Protein AF-A0A811ZLT8-F1 (afdb_monomer)

pLDDT: mean 85.27, std 7.58, range [57.03, 94.0]

Radius of gyration: 16.05 Å; Cα contacts (8 Å, |Δi|>4): 121; chains: 1; bounding box: 34×19×41 Å

Secondary structure (DSSP, 8-state):
-EEE-SEEEEEETTTTEEEEEEEEEPPP-PPPTT-TTHHHHHHS--SSEEEEEEEEESSTT---EEEEEEEESSEEESPPP-

Nearest PDB structures (foldseek):
  4uje-assembly1_Co  TM=7.586E-01  e=7.608E-09  Oryctolagus cuniculus
  6xu8-assembly1_Co  TM=7.568E-01  e=3.946E-07  Drosophila melanogaster
  4v8p-assembly4_HC  TM=7.238E-01  e=5.170E-06  Tetrahymena thermophila
  8hky-assembly1_L44E  TM=7.028E-01  e=6.984E-04  Sulfolobus acidocaldarius DSM 639
  4v6u-assembly1_Bj  TM=6.028E-01  e=4.738E-03  Pyrococcus furiosus DSM 3638

Sequence (82 aa):
MVNVSKTHGIFCKKYRKHQPHKVTQYKKGKDSLYAQGKWHYDRKLKTSKKIVLRLEYFEPNCRSKKMLAIRCKHFELGGRAK

InterPro domains:
  IPR000552 Large ribosomal subunit protein eL42 [PF00935] (17-46)
  IPR000552 Large ribosomal subunit protein eL42 [PTHR10369] (1-80)
  IPR011332 Zinc-binding ribosomal protein [SSF57829] (2-78)
  IPR053708 Eukaryotic Ribosomal Large Subunit eL42 [G3DSA:3.10.450.80] (1-44)
  IPR053708 Eukaryotic Ribosomal Large Subunit eL42 [G3DSA:3.10.450.80] (45-82)

Structure (mmCIF, N/CA/C/O backbone):
data_AF-A0A811ZLT8-F1
#
_entry.id   AF-A0A811ZLT8-F1
#
loop_
_atom_site.group_PDB
_atom_site.id
_atom_site.type_symbol
_atom_site.label_atom_id
_atom_site.label_alt_id
_atom_site.label_comp_id
_atom_site.label_asym_id
_atom_site.label_entity_id
_atom_site.label_seq_id
_atom_site.pdbx_PDB_ins_code
_atom_site.Cartn_x
_atom_site.Cartn_y
_atom_site.Cartn_z
_atom_site.occupancy
_atom_site.B_iso_or_equiv
_atom_site.auth_seq_id
_atom_site.auth_comp_id
_atom_site.auth_asym_id
_atom_site.auth_atom_id
_atom_site.pdbx_PDB_model_num
ATOM 1 N N . MET A 1 1 ? -15.765 8.847 -3.628 1.00 77.88 1 MET A N 1
ATOM 2 C CA . MET A 1 1 ? -15.374 7.485 -4.048 1.00 77.88 1 MET A CA 1
ATOM 3 C C . MET A 1 1 ? -14.055 7.606 -4.792 1.00 77.88 1 MET A C 1
ATOM 5 O O . MET A 1 1 ? -13.954 8.527 -5.590 1.00 77.88 1 MET A O 1
ATOM 9 N N . VAL A 1 2 ? -13.040 6.796 -4.480 1.00 87.69 2 VAL A N 1
ATOM 10 C CA . VAL A 1 2 ? -11.730 6.853 -5.159 1.00 87.69 2 VAL A CA 1
ATOM 11 C C . VAL A 1 2 ? -11.529 5.561 -5.942 1.00 87.69 2 VAL A C 1
ATOM 13 O O . VAL A 1 2 ? -11.526 4.493 -5.337 1.00 87.69 2 VAL A O 1
ATOM 16 N N . ASN A 1 3 ? -11.359 5.668 -7.259 1.00 87.81 3 ASN A N 1
ATOM 17 C CA . ASN A 1 3 ? -11.000 4.548 -8.127 1.00 87.81 3 ASN A CA 1
ATOM 18 C C . ASN A 1 3 ? -9.511 4.645 -8.487 1.00 87.81 3 ASN A C 1
ATOM 20 O O . ASN A 1 3 ? -9.028 5.728 -8.817 1.00 87.81 3 ASN A O 1
ATOM 24 N N . VAL A 1 4 ? -8.785 3.530 -8.414 1.00 88.12 4 VAL A N 1
ATOM 25 C CA . VAL A 1 4 ? -7.376 3.444 -8.830 1.00 88.12 4 VAL A CA 1
ATOM 26 C C . VAL A 1 4 ? -7.209 2.324 -9.849 1.00 88.12 4 VAL A C 1
ATOM 28 O O . VAL A 1 4 ? -7.720 1.222 -9.658 1.00 88.12 4 VAL A O 1
ATOM 31 N N . SER A 1 5 ? -6.474 2.589 -10.929 1.00 89.12 5 SER A N 1
ATOM 32 C CA . SER A 1 5 ? -6.171 1.594 -11.960 1.00 89.12 5 SER A CA 1
ATOM 33 C C . SER A 1 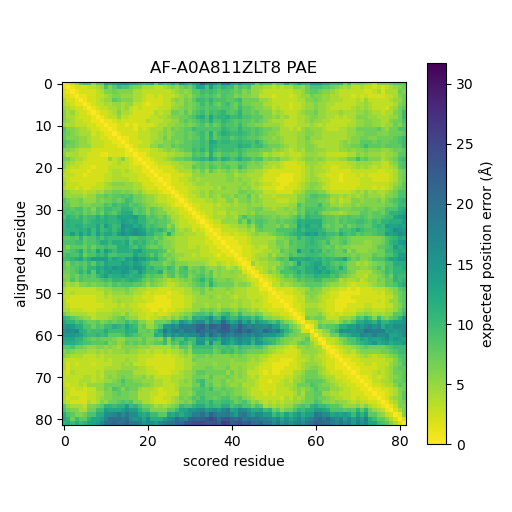5 ? -5.350 0.425 -11.398 1.00 89.12 5 SER A C 1
ATOM 35 O O . SER A 1 5 ? -4.526 0.584 -10.500 1.00 89.12 5 SER A O 1
ATOM 37 N N . LYS A 1 6 ? -5.535 -0.779 -11.958 1.00 89.88 6 LYS A N 1
ATOM 38 C CA . LYS A 1 6 ? -4.734 -1.968 -11.593 1.00 89.88 6 LYS A CA 1
ATOM 39 C C . LYS A 1 6 ? -3.284 -1.889 -12.090 1.00 89.88 6 LYS A C 1
ATOM 41 O O . LYS A 1 6 ? -2.438 -2.641 -11.610 1.00 89.88 6 LYS A O 1
ATOM 46 N N . THR A 1 7 ? -3.000 -0.958 -13.000 1.00 88.12 7 THR A N 1
ATOM 47 C CA . THR A 1 7 ? -1.676 -0.717 -13.575 1.00 88.12 7 THR A CA 1
ATOM 48 C C . THR A 1 7 ? -1.347 0.770 -13.506 1.00 88.12 7 THR A C 1
ATOM 50 O O . THR A 1 7 ? -2.183 1.599 -13.867 1.00 88.12 7 THR A O 1
ATOM 53 N N . HIS A 1 8 ? -0.139 1.118 -13.059 1.00 86.44 8 HIS A N 1
ATOM 54 C CA . HIS A 1 8 ? 0.337 2.503 -13.016 1.00 86.44 8 HIS A CA 1
ATOM 55 C C . HIS A 1 8 ? 1.730 2.613 -13.641 1.00 86.44 8 HIS A C 1
ATOM 57 O O . HIS A 1 8 ? 2.638 1.869 -13.270 1.00 86.44 8 HIS A O 1
ATOM 63 N N . GLY A 1 9 ? 1.924 3.550 -14.570 1.00 88.19 9 GLY A N 1
ATOM 64 C CA . GLY A 1 9 ? 3.243 3.853 -15.126 1.00 88.19 9 GLY A CA 1
ATOM 65 C C . GLY A 1 9 ? 4.088 4.609 -14.103 1.00 88.19 9 GLY A C 1
ATOM 66 O O . GLY A 1 9 ? 3.728 5.711 -13.698 1.00 88.19 9 GLY A O 1
ATOM 67 N N . ILE A 1 10 ? 5.195 4.032 -13.639 1.00 86.69 10 ILE A N 1
ATOM 68 C CA . ILE A 1 10 ? 6.114 4.687 -12.693 1.00 86.69 10 ILE A CA 1
ATOM 69 C C . ILE A 1 10 ? 7.539 4.571 -13.214 1.00 86.69 10 ILE A C 1
ATOM 71 O O . ILE A 1 10 ? 7.916 3.581 -13.840 1.00 86.69 10 ILE A O 1
ATOM 75 N N . PHE A 1 11 ? 8.329 5.606 -12.952 1.00 85.94 11 PHE A N 1
ATOM 76 C CA . PHE A 1 11 ? 9.739 5.649 -13.293 1.00 85.94 11 PHE A CA 1
ATOM 77 C C . PHE A 1 11 ? 10.560 4.611 -12.513 1.00 85.94 11 PHE A C 1
ATOM 79 O O . PHE A 1 11 ? 10.581 4.613 -11.277 1.00 85.94 11 PHE A O 1
ATOM 86 N N . CYS A 1 12 ? 11.293 3.764 -13.239 1.00 83.44 12 CYS A N 1
ATOM 87 C CA . CYS A 1 12 ? 12.326 2.907 -12.673 1.00 83.44 12 CYS A CA 1
ATOM 88 C C . CYS A 1 12 ? 13.607 3.695 -12.470 1.00 83.44 12 CYS A C 1
ATOM 90 O O . CYS A 1 12 ? 14.194 4.146 -13.451 1.00 83.44 12 CYS A O 1
ATOM 92 N N . LYS A 1 13 ? 14.152 3.724 -11.251 1.00 83.12 13 LYS A N 1
ATOM 93 C CA . LYS A 1 13 ? 15.527 4.213 -11.067 1.00 83.12 13 LYS A CA 1
ATOM 94 C C . LYS A 1 13 ? 16.565 3.280 -11.702 1.00 83.12 13 LYS A C 1
ATOM 96 O O . LYS A 1 13 ? 17.520 3.764 -12.294 1.00 83.12 13 LYS A O 1
ATOM 101 N N . LYS A 1 14 ? 16.354 1.957 -11.634 1.00 83.38 14 LYS A N 1
ATOM 102 C CA . LYS A 1 14 ? 17.287 0.946 -12.167 1.00 83.38 14 LYS A CA 1
ATOM 103 C C . LYS A 1 14 ? 17.420 1.019 -13.691 1.00 83.38 14 LYS A C 1
ATOM 105 O O . LYS A 1 14 ? 18.527 0.991 -14.203 1.00 83.38 14 LYS A O 1
ATOM 110 N N . TYR A 1 15 ? 16.298 1.136 -14.401 1.00 83.31 15 TYR A N 1
ATOM 111 C CA . TYR A 1 15 ? 16.270 1.148 -15.872 1.00 83.31 15 TYR A CA 1
ATOM 112 C C . TYR A 1 15 ? 16.123 2.547 -16.485 1.00 83.31 15 TYR A C 1
ATOM 114 O O . TYR A 1 15 ? 16.011 2.657 -17.700 1.00 83.31 15 TYR A O 1
ATOM 122 N N . ARG A 1 16 ? 16.066 3.600 -15.655 1.00 86.94 16 ARG A N 1
ATOM 123 C CA . ARG A 1 16 ? 15.878 5.007 -16.055 1.00 86.94 16 ARG A CA 1
ATOM 124 C C . ARG A 1 16 ? 14.732 5.238 -17.055 1.00 86.94 16 ARG A C 1
ATOM 126 O O . ARG A 1 16 ? 14.823 6.091 -17.927 1.00 86.94 16 ARG A O 1
ATOM 133 N N . LYS A 1 17 ? 13.639 4.481 -16.930 1.00 88.12 17 LYS A N 1
ATOM 134 C CA . LYS A 1 17 ? 12.474 4.553 -17.827 1.00 88.12 17 LYS A CA 1
ATOM 135 C C . LYS A 1 17 ? 11.169 4.337 -17.074 1.00 88.12 17 LYS A C 1
ATOM 137 O O . LYS A 1 17 ? 11.149 3.653 -16.048 1.00 88.12 17 LYS A O 1
ATOM 142 N N . HIS A 1 18 ? 10.073 4.886 -17.592 1.00 87.88 18 HIS A N 1
ATOM 143 C CA . HIS A 1 18 ? 8.732 4.587 -17.090 1.00 87.88 18 HIS A CA 1
ATOM 144 C C . HIS A 1 18 ? 8.334 3.164 -17.464 1.00 87.88 18 HIS A C 1
ATOM 146 O O . HIS A 1 18 ? 8.596 2.702 -18.573 1.00 87.88 18 HIS A O 1
ATOM 152 N N . GLN A 1 19 ? 7.748 2.451 -16.509 1.00 82.25 19 GLN A N 1
ATOM 153 C CA . GLN A 1 19 ? 7.318 1.069 -16.683 1.00 82.25 19 GLN A CA 1
ATOM 154 C C . GLN A 1 19 ? 5.992 0.825 -15.961 1.00 82.25 19 GLN A C 1
ATOM 156 O O . GLN A 1 19 ? 5.738 1.443 -14.915 1.00 82.25 19 GLN A O 1
ATOM 161 N N . PRO A 1 20 ? 5.155 -0.083 -16.483 1.00 88.31 20 PRO A N 1
ATOM 162 C CA . PRO A 1 20 ? 3.913 -0.460 -15.833 1.00 88.31 20 PRO A CA 1
ATOM 163 C C . PRO A 1 20 ? 4.201 -1.229 -14.539 1.00 88.31 20 PRO A C 1
ATOM 165 O O . PRO A 1 20 ? 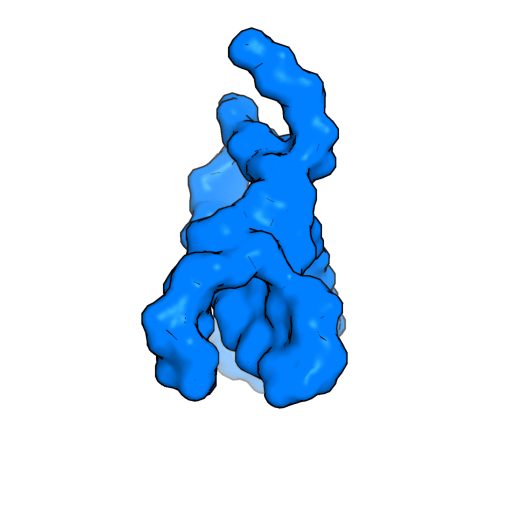4.983 -2.178 -14.504 1.00 88.31 20 PRO A O 1
ATOM 168 N N . HIS A 1 21 ? 3.557 -0.802 -13.459 1.00 87.62 21 HIS A N 1
ATOM 169 C CA . HIS A 1 21 ? 3.556 -1.495 -12.177 1.00 87.62 21 HIS A CA 1
ATOM 170 C C . HIS A 1 21 ? 2.179 -2.067 -11.905 1.00 87.62 21 HIS A C 1
ATOM 172 O O . HIS A 1 21 ? 1.176 -1.375 -12.096 1.00 87.62 21 HIS A O 1
ATOM 178 N N . LYS A 1 22 ? 2.140 -3.285 -11.370 1.00 89.25 22 LYS A N 1
ATOM 179 C CA . LYS A 1 22 ? 0.919 -3.879 -10.839 1.00 89.25 22 LYS A CA 1
ATOM 180 C C . LYS A 1 22 ? 0.578 -3.203 -9.515 1.00 89.25 22 LYS A C 1
ATOM 182 O O . LYS A 1 22 ? 1.382 -3.193 -8.580 1.00 89.25 22 LYS A O 1
ATOM 187 N N . VAL A 1 23 ? -0.620 -2.641 -9.441 1.00 91.75 23 VAL A N 1
ATOM 188 C CA . VAL A 1 23 ? -1.171 -2.025 -8.236 1.00 91.75 23 VAL A CA 1
ATOM 189 C C . VAL A 1 23 ? -1.981 -3.077 -7.493 1.00 91.75 23 VAL A C 1
ATOM 191 O O . VAL A 1 23 ? -2.917 -3.664 -8.035 1.00 91.75 23 VAL A O 1
ATOM 194 N N . THR A 1 24 ? -1.640 -3.306 -6.231 1.00 91.94 24 THR A N 1
ATOM 195 C CA . THR A 1 24 ? -2.409 -4.170 -5.330 1.00 91.94 24 THR A CA 1
ATOM 196 C C . THR A 1 24 ? -2.700 -3.439 -4.029 1.00 91.94 24 THR A C 1
ATOM 198 O O . THR A 1 24 ? -1.942 -2.565 -3.606 1.00 91.94 24 THR A O 1
ATOM 201 N N . GLN A 1 25 ? -3.800 -3.783 -3.365 1.00 92.88 25 GLN A N 1
ATOM 202 C CA . GLN A 1 25 ? -4.032 -3.305 -2.009 1.00 92.88 25 GLN A CA 1
ATOM 203 C C . GLN A 1 25 ? -3.087 -4.036 -1.051 1.00 92.88 25 GLN A C 1
ATOM 205 O O . GLN A 1 25 ? -3.043 -5.267 -1.018 1.00 92.88 25 GLN A O 1
ATOM 210 N N . TYR A 1 26 ? -2.341 -3.281 -0.249 1.00 92.38 26 TYR A N 1
ATOM 211 C CA . TYR A 1 26 ? -1.518 -3.856 0.803 1.00 92.38 26 TYR A CA 1
ATOM 212 C C . TYR A 1 26 ? -2.413 -4.403 1.918 1.00 92.38 26 TYR A C 1
ATOM 214 O O . TYR A 1 26 ? -3.195 -3.668 2.527 1.00 92.38 26 TYR A O 1
ATOM 222 N N . LYS A 1 27 ? -2.269 -5.698 2.203 1.00 89.81 27 LYS A N 1
ATOM 223 C CA . LYS A 1 27 ? -2.852 -6.332 3.384 1.00 89.81 27 LYS A CA 1
ATOM 224 C C . LYS A 1 27 ? -1.860 -6.205 4.533 1.00 89.81 27 LYS A C 1
ATOM 226 O O . LYS A 1 27 ? -0.746 -6.721 4.451 1.00 89.81 27 LYS A O 1
ATOM 231 N N . LYS A 1 28 ? -2.259 -5.487 5.583 1.00 86.38 28 LYS A N 1
ATOM 232 C CA . LYS A 1 28 ? -1.475 -5.402 6.816 1.00 86.38 28 LYS A CA 1
ATOM 233 C C . LYS A 1 28 ? -1.492 -6.770 7.502 1.00 86.38 28 LYS A C 1
ATOM 235 O O . LYS A 1 28 ? -2.536 -7.417 7.540 1.00 86.38 28 LYS A O 1
ATOM 240 N N . GLY A 1 29 ? -0.341 -7.194 8.018 1.00 88.69 29 GLY A N 1
ATOM 241 C CA . GLY A 1 29 ? -0.261 -8.355 8.902 1.00 88.69 29 GLY A CA 1
ATOM 242 C C . GLY A 1 29 ? -0.958 -8.102 10.242 1.00 88.69 29 GLY A C 1
ATOM 243 O O . GLY A 1 29 ? -1.404 -6.987 10.521 1.00 88.69 29 GLY A O 1
ATOM 244 N N . LYS A 1 30 ? -1.039 -9.146 11.072 1.00 90.12 30 LYS A N 1
ATOM 245 C CA . LYS A 1 30 ? -1.566 -9.041 12.437 1.00 90.12 30 LYS A CA 1
ATOM 246 C C . LYS A 1 30 ? -0.704 -8.072 13.251 1.00 90.12 30 LYS A C 1
ATOM 248 O O . LYS A 1 30 ? 0.522 -8.147 13.211 1.00 90.12 30 LYS A O 1
ATOM 253 N N . ASP A 1 31 ? -1.356 -7.174 13.982 1.00 86.62 31 ASP A N 1
ATOM 254 C CA . ASP A 1 31 ? -0.670 -6.232 14.865 1.00 86.62 31 ASP A CA 1
ATOM 255 C C . ASP A 1 31 ? -0.123 -6.948 16.109 1.00 86.62 31 ASP A C 1
ATOM 257 O O . ASP A 1 31 ? -0.765 -7.853 16.647 1.00 86.62 31 ASP A O 1
ATOM 261 N N . SER A 1 32 ? 1.056 -6.527 16.577 1.00 88.38 32 SER A N 1
ATOM 262 C CA . SER A 1 32 ? 1.608 -6.981 17.858 1.00 88.38 32 SER A CA 1
ATOM 263 C C . SER A 1 32 ? 0.814 -6.384 19.020 1.00 88.38 32 SER A C 1
ATOM 265 O O . SER A 1 32 ? 0.516 -5.187 19.021 1.00 88.38 32 SER A O 1
ATOM 267 N N . LEU A 1 33 ? 0.504 -7.211 20.022 1.00 85.25 33 LEU A N 1
ATOM 268 C CA . LEU A 1 33 ? -0.212 -6.791 21.232 1.00 85.25 33 LEU A CA 1
ATOM 269 C C . LEU A 1 33 ? 0.640 -5.885 22.130 1.00 85.25 33 LEU A C 1
ATOM 271 O O . LEU A 1 33 ? 0.105 -5.018 22.811 1.00 85.25 33 LEU A O 1
ATOM 275 N 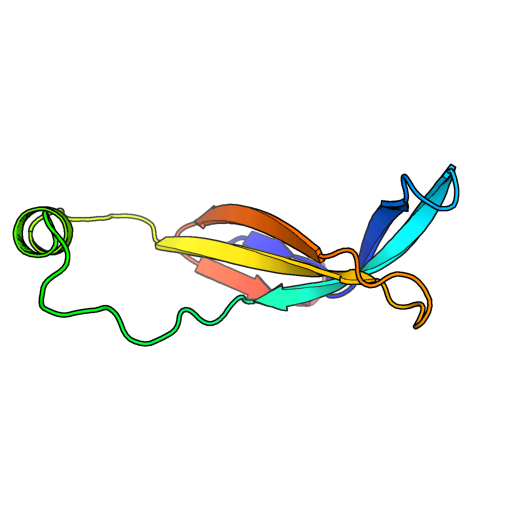N . TYR A 1 34 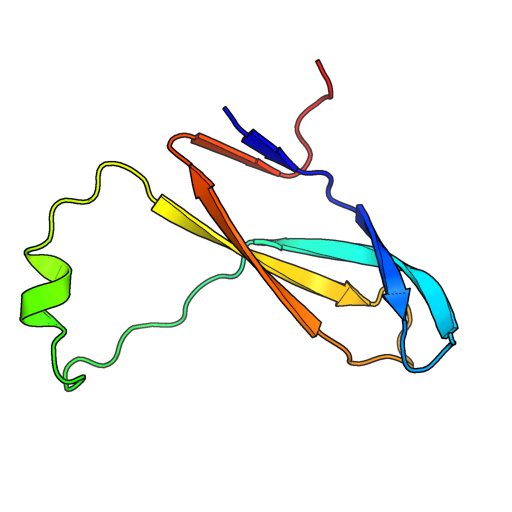? 1.962 -6.045 22.085 1.00 87.12 34 TYR A N 1
ATOM 276 C CA . TYR A 1 34 ? 2.906 -5.328 22.946 1.00 87.12 34 TYR A CA 1
ATOM 277 C C . TYR A 1 34 ? 3.449 -4.041 22.308 1.00 87.12 34 TYR A C 1
ATOM 279 O O . TYR A 1 34 ? 4.404 -3.448 22.804 1.00 87.12 34 TYR A O 1
ATOM 287 N N . ALA A 1 35 ? 2.870 -3.594 21.189 1.00 89.50 35 ALA A N 1
ATOM 288 C CA . ALA A 1 35 ? 3.290 -2.358 20.542 1.00 89.50 35 ALA A CA 1
ATOM 289 C C . ALA A 1 35 ? 2.942 -1.140 21.416 1.00 89.50 35 ALA A C 1
ATOM 291 O O . ALA A 1 35 ? 1.774 -0.896 21.743 1.00 89.50 35 ALA A O 1
ATOM 292 N N . GLN A 1 36 ? 3.953 -0.337 21.746 1.00 90.38 36 GLN A N 1
ATOM 293 C CA . GLN A 1 36 ? 3.769 0.913 22.477 1.00 90.38 36 GLN A CA 1
ATOM 294 C C . GLN A 1 36 ? 2.765 1.817 21.737 1.00 90.38 36 GLN A C 1
ATOM 296 O O . GLN A 1 36 ? 2.871 2.051 20.533 1.00 90.38 36 GLN A O 1
ATOM 301 N N . GLY A 1 37 ? 1.746 2.301 22.452 1.00 88.56 37 GLY A N 1
ATOM 302 C CA . GLY A 1 37 ? 0.722 3.189 21.896 1.00 88.56 37 GLY A CA 1
ATOM 303 C C . GLY A 1 37 ? -0.470 2.504 21.215 1.00 88.56 37 GLY A C 1
ATOM 304 O O . GLY A 1 37 ? -1.370 3.215 20.764 1.00 88.56 37 GLY A O 1
ATOM 305 N N . LYS A 1 38 ? -0.550 1.163 21.176 1.00 87.44 38 LYS A N 1
ATOM 306 C CA . LYS A 1 38 ? -1.707 0.431 20.613 1.00 87.44 38 LYS A CA 1
ATOM 307 C C . LYS A 1 38 ? -3.047 0.920 21.187 1.00 87.44 38 LYS A C 1
ATOM 309 O O . LYS A 1 38 ? -3.934 1.303 20.425 1.00 87.44 38 LYS A O 1
ATOM 314 N N . TRP A 1 39 ? -3.132 1.038 22.511 1.00 83.44 39 TRP A N 1
ATOM 315 C CA . TRP A 1 39 ? -4.310 1.545 23.226 1.00 83.44 39 TRP A CA 1
ATOM 316 C C . TRP A 1 39 ? -4.722 2.965 22.805 1.00 83.44 39 TRP A C 1
ATOM 318 O O . TRP A 1 39 ? -5.902 3.234 22.579 1.00 83.44 39 TRP A O 1
ATOM 328 N N . HIS A 1 40 ? -3.755 3.874 22.641 1.00 87.69 40 HIS A N 1
ATOM 329 C CA . HIS A 1 40 ? -4.021 5.243 22.185 1.00 87.69 40 HIS A CA 1
ATOM 330 C C . HIS A 1 40 ? -4.519 5.280 20.733 1.00 87.69 40 HIS A C 1
ATOM 332 O O . HIS A 1 40 ? -5.392 6.082 20.396 1.00 87.69 40 HIS A O 1
ATOM 338 N N . TYR A 1 41 ? -3.991 4.411 19.865 1.00 82.88 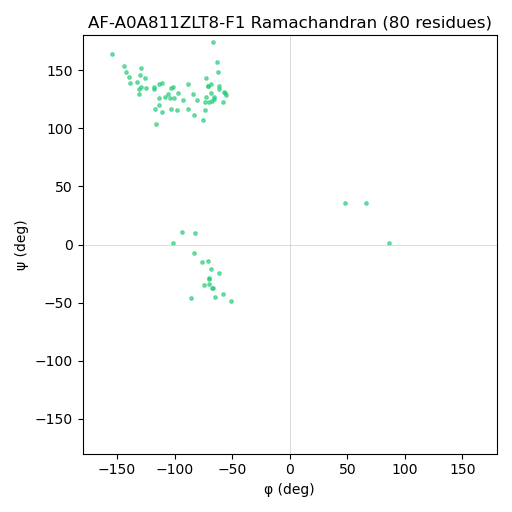41 TYR A N 1
ATOM 339 C CA . TYR A 1 41 ? -4.412 4.332 18.466 1.00 82.88 41 TYR A CA 1
ATOM 340 C C . TYR A 1 41 ? -5.823 3.772 18.283 1.00 82.88 41 TYR A C 1
ATOM 342 O O . TYR A 1 41 ? -6.510 4.222 17.361 1.00 82.88 41 TYR A O 1
ATOM 350 N N . ASP A 1 42 ? -6.244 2.833 19.131 1.00 83.94 42 ASP A N 1
ATOM 351 C CA . ASP A 1 42 ? -7.574 2.216 19.060 1.00 83.94 42 ASP A CA 1
ATOM 352 C C . ASP A 1 42 ? -8.676 3.163 19.551 1.00 83.94 42 ASP A C 1
ATOM 354 O O . ASP A 1 42 ? -9.752 3.213 18.959 1.00 83.94 42 ASP A O 1
ATOM 358 N N . ARG A 1 43 ? -8.384 4.001 20.555 1.00 87.12 43 ARG A N 1
ATOM 359 C CA . ARG A 1 43 ? -9.321 5.025 21.054 1.00 87.12 43 ARG A CA 1
ATOM 360 C C . ARG A 1 43 ? -9.577 6.155 20.047 1.00 87.12 43 ARG A C 1
ATOM 362 O O . ARG A 1 43 ? -10.571 6.870 20.140 1.00 87.12 43 ARG A O 1
ATOM 369 N N . LYS A 1 44 ? -8.680 6.354 19.077 1.00 87.25 44 LYS A N 1
ATOM 370 C CA . LYS A 1 44 ? -8.775 7.456 18.115 1.00 87.25 44 LYS A CA 1
ATOM 371 C C . LYS A 1 44 ? -9.848 7.176 17.058 1.00 87.25 44 LYS A C 1
ATOM 373 O O . LYS A 1 44 ? -9.614 6.414 16.119 1.00 87.25 44 LYS A O 1
ATOM 378 N N . LEU A 1 45 ? -10.978 7.880 17.150 1.00 83.38 45 LEU A N 1
ATOM 379 C CA . LEU A 1 45 ? -12.016 7.899 16.114 1.00 83.38 45 LEU A CA 1
ATOM 380 C C . LEU A 1 45 ? -11.436 8.386 14.776 1.00 83.38 45 LEU A C 1
ATOM 382 O O . LEU A 1 45 ? -10.870 9.477 14.669 1.00 83.38 45 LEU A O 1
ATOM 386 N N . LYS A 1 46 ? -11.558 7.558 13.732 1.00 81.81 46 LYS A N 1
ATOM 387 C CA . LYS A 1 46 ? -11.100 7.871 12.371 1.00 81.81 46 LYS A CA 1
ATOM 388 C C . LYS A 1 46 ? -12.291 7.899 11.422 1.00 81.81 46 LYS A C 1
ATOM 390 O O . LYS A 1 46 ? -12.896 6.871 11.152 1.00 81.81 46 LYS A O 1
ATOM 395 N N . THR A 1 47 ? -12.554 9.066 10.841 1.00 84.25 47 THR A N 1
ATOM 396 C CA . THR A 1 47 ? -13.611 9.277 9.833 1.00 84.25 47 THR A CA 1
ATOM 397 C C . THR A 1 47 ? -13.247 8.754 8.437 1.00 84.25 47 THR A C 1
ATOM 399 O O . THR A 1 47 ? -14.110 8.630 7.572 1.00 84.25 47 THR A O 1
ATOM 402 N N . SER A 1 48 ? -11.965 8.463 8.188 1.00 86.19 48 SER A N 1
ATOM 403 C CA . SER A 1 48 ? -11.443 7.943 6.919 1.00 86.19 48 SER A CA 1
ATOM 404 C C . SER A 1 48 ? -10.383 6.874 7.156 1.00 86.19 48 SER A C 1
ATOM 406 O O . SER A 1 48 ? -9.574 6.976 8.089 1.00 86.19 48 SER A O 1
ATOM 408 N N . LYS A 1 49 ? -10.357 5.861 6.286 1.00 85.62 49 LYS A N 1
ATOM 409 C CA . LYS A 1 49 ? -9.366 4.785 6.339 1.00 85.62 49 LYS A CA 1
ATOM 410 C C . LYS A 1 49 ? -8.136 5.192 5.527 1.00 85.62 49 LYS A C 1
ATOM 412 O O . LYS A 1 49 ? -8.243 5.777 4.450 1.00 85.62 49 LYS A O 1
ATOM 417 N N . LYS A 1 50 ? -6.950 4.894 6.063 1.00 90.31 50 LYS A N 1
ATOM 418 C CA . LYS A 1 50 ? -5.691 4.972 5.314 1.00 90.31 50 LYS A CA 1
ATOM 419 C C . LYS A 1 50 ? -5.547 3.667 4.539 1.00 90.31 50 LYS A C 1
ATOM 421 O O . LYS A 1 50 ? -5.355 2.618 5.148 1.00 90.31 50 LYS A O 1
ATOM 426 N N . ILE A 1 51 ? -5.654 3.741 3.222 1.00 92.31 51 ILE A N 1
ATOM 427 C CA . ILE A 1 51 ? -5.444 2.620 2.312 1.00 92.31 51 ILE A CA 1
ATOM 428 C C . ILE A 1 51 ? -4.017 2.714 1.798 1.00 92.31 51 ILE A C 1
ATOM 430 O O . ILE A 1 51 ? -3.570 3.779 1.375 1.00 92.31 51 ILE A O 1
ATOM 434 N N . VAL A 1 52 ? -3.288 1.607 1.875 1.00 93.75 52 VAL A N 1
ATOM 435 C CA . VAL A 1 52 ? -1.926 1.517 1.354 1.00 93.75 52 VAL A CA 1
ATOM 436 C C . VAL A 1 52 ? -1.958 0.642 0.111 1.00 93.75 52 VAL A C 1
ATOM 438 O O . VAL A 1 52 ? -2.473 -0.473 0.143 1.00 93.75 52 VAL A O 1
ATOM 441 N N . LEU A 1 53 ? -1.428 1.158 -0.989 1.00 94.00 53 LEU A N 1
ATOM 442 C CA . LEU A 1 53 ? -1.258 0.449 -2.245 1.00 94.00 53 LEU A CA 1
ATOM 443 C C . LEU A 1 53 ? 0.193 0.004 -2.367 1.00 94.00 53 LEU A C 1
ATOM 445 O O . LEU A 1 53 ? 1.118 0.769 -2.087 1.00 94.00 53 LEU A O 1
ATOM 449 N N . ARG A 1 54 ? 0.381 -1.243 -2.784 1.00 92.31 54 ARG A N 1
ATOM 450 C CA . ARG A 1 54 ? 1.673 -1.839 -3.099 1.00 92.31 54 ARG A CA 1
ATOM 451 C C . ARG A 1 54 ? 1.813 -1.877 -4.614 1.00 92.31 54 ARG A C 1
ATOM 453 O O . ARG A 1 54 ? 1.031 -2.534 -5.299 1.00 92.31 54 ARG A O 1
ATOM 460 N N . LEU A 1 55 ? 2.802 -1.141 -5.102 1.00 90.50 55 LEU A N 1
ATOM 461 C CA . LEU A 1 55 ? 3.195 -1.067 -6.501 1.00 90.50 55 LEU A CA 1
ATOM 462 C C . LEU A 1 55 ? 4.370 -2.00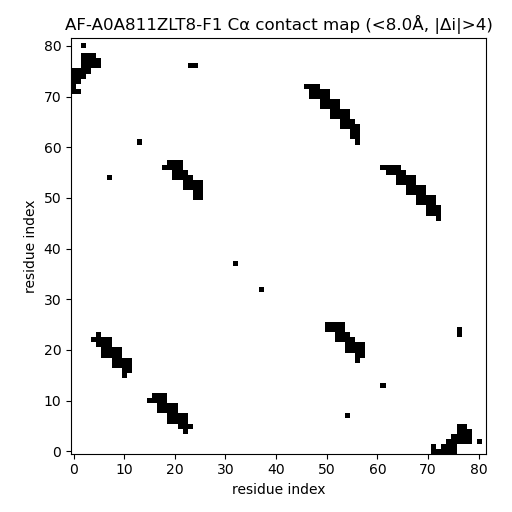8 -6.712 1.00 90.50 55 LEU A C 1
ATOM 464 O O . LEU A 1 55 ? 5.437 -1.801 -6.125 1.00 90.50 55 LEU A O 1
ATOM 468 N N . GLU A 1 56 ? 4.160 -3.032 -7.526 1.00 86.94 56 GLU A N 1
ATOM 469 C CA . GLU A 1 56 ? 5.178 -4.023 -7.866 1.00 86.94 56 GLU A CA 1
ATOM 470 C C . GLU A 1 56 ? 5.543 -3.917 -9.339 1.00 86.94 56 GLU A C 1
ATOM 472 O O . GLU A 1 56 ? 4.670 -3.742 -10.190 1.00 86.94 56 GLU A O 1
ATOM 477 N N . TYR A 1 57 ? 6.836 -4.017 -9.635 1.00 83.38 57 TYR A N 1
ATOM 478 C CA . TYR A 1 57 ? 7.319 -4.089 -11.007 1.00 83.38 57 TYR A CA 1
ATOM 479 C C . TYR A 1 57 ? 6.759 -5.323 -11.713 1.00 83.38 57 TYR A C 1
ATOM 481 O O . TYR A 1 57 ? 6.746 -6.411 -11.142 1.00 83.38 57 TYR A O 1
ATOM 489 N N . PHE A 1 58 ? 6.311 -5.145 -12.956 1.00 69.88 58 PHE A N 1
ATOM 490 C CA . PHE A 1 58 ? 5.879 -6.261 -13.798 1.00 69.88 58 PHE A CA 1
ATOM 491 C C . PHE A 1 58 ? 7.066 -7.135 -14.248 1.00 69.88 58 PHE A C 1
ATOM 493 O O . PHE A 1 58 ? 6.921 -8.340 -14.407 1.00 69.88 58 PHE A O 1
ATOM 500 N N . GLU A 1 59 ? 8.253 -6.537 -14.384 1.00 65.38 59 GLU A N 1
ATOM 501 C CA . GLU A 1 59 ? 9.461 -7.213 -14.864 1.00 65.38 59 GLU A CA 1
ATOM 502 C C . GLU A 1 59 ? 10.209 -7.976 -13.751 1.00 65.38 59 GLU A C 1
ATOM 504 O O . GLU A 1 59 ? 10.563 -7.370 -12.728 1.00 65.38 59 GLU A O 1
ATOM 509 N N . PRO A 1 60 ? 10.557 -9.265 -13.958 1.00 64.06 60 PRO A N 1
ATOM 510 C CA . PRO A 1 60 ? 11.143 -10.143 -12.934 1.00 64.06 60 PRO A CA 1
ATOM 511 C C . PRO A 1 60 ? 12.499 -9.649 -12.407 1.00 64.06 60 PRO A C 1
ATOM 513 O O . PRO A 1 60 ? 12.883 -9.924 -11.267 1.00 64.06 60 PRO A O 1
ATOM 516 N N . ASN A 1 61 ? 13.209 -8.851 -13.206 1.00 68.69 61 ASN A N 1
ATOM 517 C CA . ASN A 1 61 ? 14.548 -8.366 -12.884 1.00 68.69 61 ASN A CA 1
ATOM 518 C C . ASN A 1 61 ? 14.549 -7.121 -11.976 1.00 68.69 61 ASN A C 1
ATOM 520 O O . ASN A 1 61 ? 15.616 -6.693 -11.510 1.00 68.69 61 ASN A O 1
ATOM 524 N N . CYS A 1 62 ? 13.384 -6.526 -11.693 1.00 69.69 62 CYS A N 1
ATOM 525 C CA . CYS A 1 62 ? 13.244 -5.407 -10.764 1.00 69.69 62 CYS A CA 1
ATOM 526 C C . CYS A 1 62 ? 12.392 -5.807 -9.557 1.00 69.69 62 CYS A C 1
ATOM 528 O O . CYS A 1 62 ? 11.170 -5.826 -9.615 1.00 69.69 62 CYS A O 1
ATOM 530 N N . ARG A 1 63 ? 13.024 -6.058 -8.406 1.00 72.94 63 ARG A N 1
ATOM 531 C CA . ARG A 1 63 ? 12.301 -6.356 -7.152 1.00 72.94 63 ARG A CA 1
ATOM 532 C C . ARG A 1 63 ? 11.823 -5.102 -6.411 1.00 72.94 63 ARG A C 1
ATOM 534 O O . ARG A 1 63 ? 11.415 -5.188 -5.253 1.00 72.94 63 ARG A O 1
ATOM 541 N N . SER A 1 64 ? 11.907 -3.932 -7.044 1.00 77.56 64 SER A N 1
ATOM 542 C CA . SER A 1 64 ? 11.525 -2.666 -6.429 1.00 77.56 64 SER A CA 1
ATOM 543 C C . SER A 1 64 ? 10.026 -2.639 -6.149 1.00 77.56 64 SER A C 1
ATOM 545 O O . SER A 1 64 ? 9.200 -2.857 -7.033 1.00 77.56 64 SER A O 1
ATOM 547 N N . LYS A 1 65 ? 9.689 -2.346 -4.894 1.00 84.94 65 LYS A N 1
ATOM 548 C CA . LYS A 1 65 ? 8.317 -2.171 -4.421 1.00 84.94 65 LYS A CA 1
ATOM 549 C C . LYS A 1 65 ? 8.168 -0.748 -3.919 1.00 84.94 65 LYS A C 1
ATOM 551 O O . LYS A 1 65 ? 9.028 -0.263 -3.185 1.00 84.94 65 LYS A O 1
ATOM 556 N N . LYS A 1 66 ? 7.074 -0.086 -4.286 1.00 87.56 66 LYS A N 1
ATOM 557 C CA . LYS A 1 66 ? 6.731 1.239 -3.758 1.00 87.56 66 LYS A CA 1
ATOM 558 C C . LYS A 1 66 ? 5.409 1.158 -3.009 1.00 87.56 66 LYS A C 1
ATOM 560 O O . LYS A 1 66 ? 4.454 0.556 -3.493 1.00 87.56 66 LYS A O 1
ATOM 565 N N . MET A 1 67 ? 5.358 1.753 -1.822 1.00 92.19 67 MET A N 1
ATOM 566 C CA . MET A 1 67 ? 4.122 1.877 -1.054 1.00 92.19 67 MET A CA 1
ATOM 567 C C . MET A 1 67 ? 3.554 3.283 -1.233 1.00 92.19 67 MET A C 1
ATOM 569 O O . MET A 1 67 ? 4.254 4.267 -1.001 1.00 92.19 67 MET A O 1
ATOM 573 N N . LEU A 1 68 ? 2.290 3.377 -1.639 1.00 91.00 68 LEU A N 1
ATOM 574 C CA . LEU A 1 68 ? 1.552 4.633 -1.757 1.00 91.00 68 LEU A CA 1
ATOM 575 C C . LEU A 1 68 ? 0.422 4.632 -0.730 1.00 91.00 68 LEU A C 1
ATOM 577 O O . LEU A 1 68 ? -0.375 3.700 -0.698 1.00 91.00 68 LEU A O 1
ATOM 581 N N . ALA A 1 69 ? 0.334 5.661 0.109 1.00 93.00 69 ALA A N 1
ATOM 582 C CA . ALA A 1 69 ? -0.746 5.787 1.080 1.00 93.00 69 ALA A CA 1
ATOM 583 C C . ALA A 1 69 ? -1.759 6.850 0.646 1.00 93.00 69 ALA A C 1
ATOM 585 O O . ALA A 1 69 ? -1.382 7.983 0.371 1.00 93.00 69 ALA A O 1
ATOM 586 N N . ILE A 1 70 ? -3.043 6.494 0.655 1.00 92.31 70 ILE A N 1
ATOM 587 C CA . ILE A 1 70 ? -4.166 7.379 0.326 1.00 92.31 70 ILE A CA 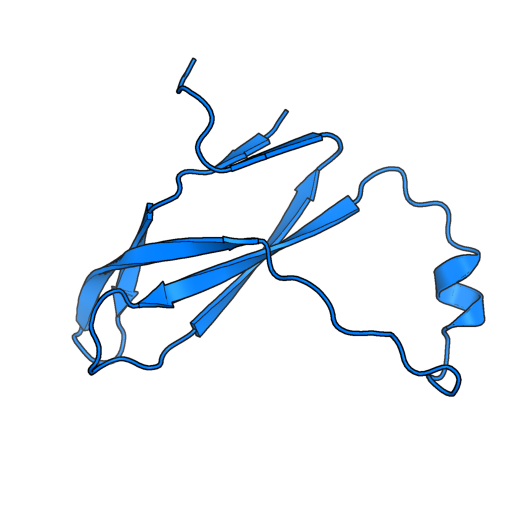1
ATOM 588 C C . ILE A 1 70 ? -5.162 7.342 1.491 1.00 92.31 70 ILE A C 1
ATOM 590 O O . ILE A 1 70 ? -5.375 6.294 2.104 1.00 92.31 70 ILE A O 1
ATOM 594 N N . ARG A 1 71 ? -5.790 8.475 1.821 1.00 90.62 71 ARG A N 1
ATOM 595 C CA . ARG A 1 71 ? -6.923 8.516 2.761 1.00 90.62 71 ARG A CA 1
ATOM 596 C C . ARG A 1 71 ? -8.219 8.694 1.993 1.00 90.62 71 ARG A C 1
ATOM 598 O O . ARG A 1 71 ? -8.355 9.635 1.223 1.00 90.62 71 ARG A O 1
ATOM 605 N N . CYS A 1 72 ? -9.177 7.807 2.221 1.00 89.94 72 CYS A N 1
ATOM 606 C CA . CYS A 1 72 ? -10.504 7.913 1.623 1.00 89.94 72 CYS A CA 1
ATOM 607 C C . CYS A 1 72 ? -11.551 7.192 2.485 1.00 89.94 72 CYS A C 1
ATOM 609 O O . CYS A 1 72 ? -11.216 6.430 3.397 1.00 89.94 72 CYS A O 1
ATOM 611 N N . LYS A 1 73 ? -12.831 7.490 2.231 1.00 89.75 73 LYS A N 1
ATOM 612 C CA . LYS A 1 73 ? -13.969 6.811 2.875 1.00 89.75 73 LYS A CA 1
ATOM 613 C C . LYS A 1 73 ? -14.351 5.524 2.131 1.00 89.75 73 LYS A C 1
ATOM 615 O O . LYS A 1 73 ? -14.491 4.482 2.758 1.00 89.75 73 LYS A O 1
ATOM 620 N N . HIS A 1 74 ? -14.433 5.602 0.801 1.00 88.50 74 HIS A N 1
ATOM 621 C CA . HIS A 1 74 ? -14.755 4.491 -0.102 1.00 88.50 74 HIS A CA 1
ATOM 622 C C . HIS A 1 74 ? -13.710 4.397 -1.216 1.00 88.50 74 HIS A C 1
ATOM 624 O O . HIS A 1 74 ? -13.339 5.429 -1.791 1.00 88.50 74 HIS A O 1
ATOM 630 N N . PHE A 1 75 ? -13.267 3.175 -1.511 1.00 88.88 75 PHE A N 1
ATOM 631 C CA . PHE A 1 75 ? -12.188 2.867 -2.446 1.00 88.88 75 PHE A CA 1
ATOM 632 C C . PHE A 1 75 ? -12.528 1.659 -3.306 1.00 88.88 75 PHE A C 1
ATOM 634 O O . PHE A 1 75 ? -13.008 0.655 -2.782 1.00 88.88 75 PHE A O 1
ATOM 641 N N . GLU A 1 76 ? -12.193 1.748 -4.588 1.00 90.12 76 GLU A N 1
ATOM 642 C CA . GLU A 1 76 ? -12.334 0.674 -5.564 1.00 90.12 76 GLU A CA 1
ATOM 643 C C . GLU A 1 76 ? -11.035 0.532 -6.367 1.00 90.12 76 GLU A C 1
ATOM 645 O O . GLU A 1 76 ? -10.395 1.524 -6.724 1.00 90.12 76 GLU A O 1
ATOM 650 N N . LEU A 1 77 ? -10.626 -0.710 -6.642 1.00 88.81 77 LEU A N 1
ATOM 651 C CA . LEU A 1 77 ? -9.427 -1.009 -7.427 1.00 88.81 77 LEU A CA 1
ATOM 652 C C . LEU A 1 77 ? -9.820 -1.608 -8.780 1.00 88.81 77 LEU A C 1
ATOM 654 O O . LEU A 1 77 ? -10.309 -2.736 -8.856 1.00 88.81 77 LEU A O 1
ATOM 658 N N . GLY A 1 78 ? -9.541 -0.872 -9.853 1.00 84.25 78 GLY A N 1
ATOM 659 C CA . GLY A 1 78 ? -9.891 -1.245 -11.219 1.00 84.25 78 GLY A CA 1
ATOM 660 C C . GLY A 1 78 ? -11.394 -1.263 -11.466 1.00 84.25 78 GLY A C 1
ATOM 661 O O . GLY A 1 78 ? -11.862 -2.128 -12.207 1.00 84.25 78 GLY A O 1
ATOM 662 N N . GLY A 1 79 ? -12.130 -0.344 -10.834 1.00 82.44 79 GLY A N 1
ATOM 663 C CA . GLY A 1 79 ? -13.510 -0.062 -11.215 1.00 82.44 79 GLY A CA 1
ATOM 664 C C . GLY A 1 79 ? -13.563 0.491 -12.640 1.00 82.44 79 GLY A C 1
ATOM 665 O O . GLY A 1 79 ? -12.566 1.031 -13.138 1.00 82.44 79 GLY A O 1
ATOM 666 N N . ARG A 1 80 ? -14.717 0.362 -13.304 1.00 67.62 80 ARG A N 1
ATOM 667 C CA . ARG A 1 80 ? -14.933 0.962 -14.628 1.00 67.62 80 ARG A CA 1
ATOM 668 C C . ARG A 1 80 ? -14.687 2.470 -14.509 1.00 67.62 80 ARG A C 1
ATOM 670 O O . ARG A 1 80 ? -15.174 3.094 -13.565 1.00 67.62 80 ARG A O 1
ATOM 677 N N . ALA A 1 81 ? -13.886 3.036 -15.411 1.00 61.22 81 ALA A N 1
ATOM 678 C CA . ALA A 1 81 ? -13.806 4.487 -15.516 1.00 61.22 81 ALA A CA 1
ATOM 679 C C . ALA A 1 81 ? -15.233 5.006 -15.759 1.00 61.22 81 ALA A C 1
ATOM 681 O O . ALA A 1 81 ? -15.959 4.414 -16.561 1.00 61.22 81 ALA 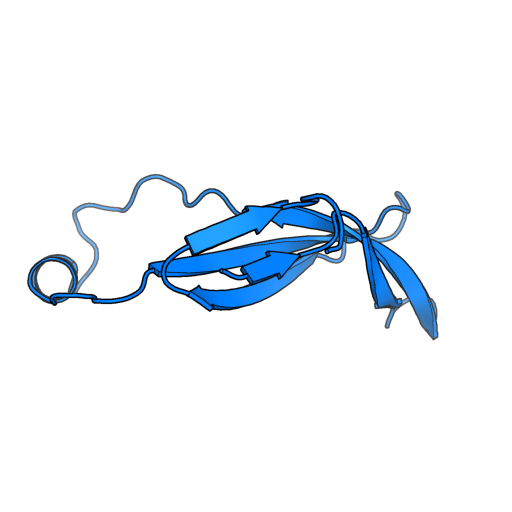A O 1
ATOM 682 N N . LYS A 1 82 ? -15.647 6.008 -14.981 1.00 57.03 82 LYS A N 1
ATOM 683 C CA . LYS A 1 82 ? -16.861 6.764 -15.287 1.00 57.03 82 LYS A CA 1
ATOM 684 C C . LYS A 1 82 ? -16.584 7.672 -16.468 1.00 57.03 82 LYS A C 1
ATOM 686 O O . LYS A 1 82 ? -15.447 8.195 -16.509 1.00 57.03 82 LYS A O 1
#

Mean predicted aligned error: 6.37 Å

Solvent-accessible surface area (backbone atoms only — not comparable to full-atom values): 5231 Å² total; per-residue (Å²): 124,48,73,42,63,49,60,45,78,44,73,35,82,90,74,72,40,73,40,63,18,44,47,4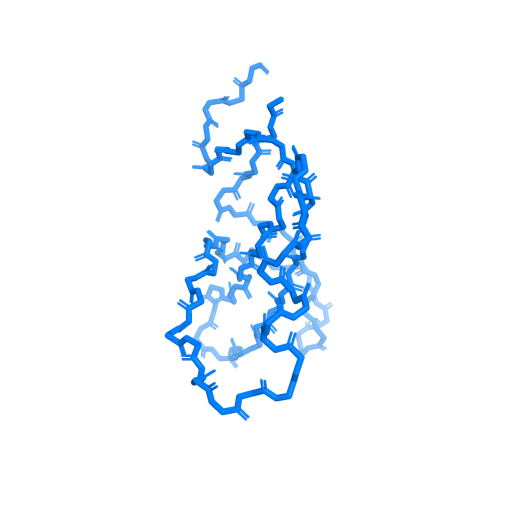1,78,56,79,79,75,88,79,69,88,85,46,88,60,52,70,64,58,70,71,52,87,70,91,50,48,78,47,43,36,37,34,34,48,69,51,89,91,45,86,62,69,46,80,47,80,46,76,42,80,46,79,42,78,53,55,81,84,130

Foldseek 3Di:
DDEDEQWDFDADPVVRGTAIWGKDWDDDDDDDPPDPCPVVVVPDDDQWDWTKIWTAGPDPVDRDIDIDIDTDHDYDYNDPDD

Organism: Nyctereutes procyonoides (NCBI:txid34880)